Protein AF-A0A952TE47-F1 (afdb_monomer_lite)

Radius of gyration: 36.45 Å; chains: 1; bounding box: 86×45×67 Å

pLDDT: mean 71.49, std 19.17, range [41.81, 96.75]

Sequence (100 aa):
MGEFSLTHILLVAVIFLIFFGPSRLPQLGQSLGKAIRGFKDGLNEINIDSKDVTHQRLQNPPPPDVTQQAHMAPTQKPAATETAAPATASSAESDKKPQA

Secondary structure (DSSP, 8-state):
--TT-HHHHHHHHHHHHHHH-TTHHHHHHHHHHHHHHHHHHHHHHHHHHHHHHHHHHTT-PPP-------------------------------------

Structure (mmCIF, N/CA/C/O backbone):
data_AF-A0A952TE47-F1
#
_entry.id   AF-A0A952TE47-F1
#
loop_
_atom_site.group_PDB
_atom_site.id
_atom_site.type_symbol
_atom_site.label_atom_id
_atom_site.label_alt_id
_atom_site.label_comp_id
_atom_site.label_asym_id
_atom_site.label_entity_id
_atom_site.label_seq_id
_atom_site.pdbx_PDB_ins_code
_atom_site.Cartn_x
_atom_site.Cartn_y
_atom_site.Cartn_z
_atom_site.occupancy
_atom_site.B_iso_or_equiv
_atom_site.auth_seq_id
_atom_site.auth_comp_id
_atom_site.auth_asym_id
_atom_site.auth_atom_id
_atom_site.pdbx_PDB_model_num
ATOM 1 N N . MET A 1 1 ? 18.378 -20.534 -13.800 1.00 56.78 1 MET A N 1
ATOM 2 C CA . MET A 1 1 ? 17.821 -20.139 -12.483 1.00 56.78 1 MET A CA 1
ATOM 3 C C . MET A 1 1 ? 18.022 -18.631 -12.275 1.00 56.78 1 MET A C 1
ATOM 5 O O . MET A 1 1 ? 18.771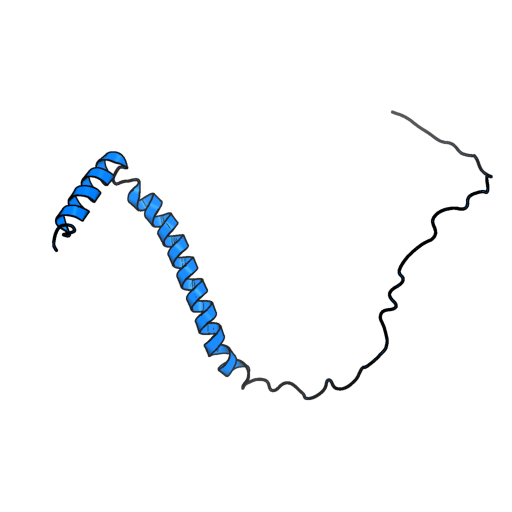 -18.238 -11.395 1.00 56.78 1 MET A O 1
ATOM 9 N N . GLY A 1 2 ? 17.427 -17.775 -13.116 1.00 69.25 2 GLY A N 1
ATOM 10 C CA . GLY A 1 2 ? 17.631 -16.313 -13.056 1.00 69.25 2 GLY A CA 1
ATOM 11 C C . GLY A 1 2 ? 16.499 -15.483 -13.674 1.00 69.25 2 GLY A C 1
ATOM 12 O O . GLY A 1 2 ? 16.650 -14.281 -13.860 1.00 69.25 2 GLY A O 1
ATOM 13 N N . GLU A 1 3 ? 15.363 -16.116 -13.976 1.00 69.38 3 GLU A N 1
ATOM 14 C CA . GLU A 1 3 ? 14.244 -15.508 -14.711 1.00 69.38 3 GLU A CA 1
ATOM 15 C C . GLU A 1 3 ? 13.465 -14.479 -13.869 1.00 69.38 3 GLU A C 1
ATOM 17 O O . GLU A 1 3 ? 12.877 -13.551 -14.404 1.00 69.38 3 GLU A O 1
ATOM 22 N N . PHE A 1 4 ? 13.505 -14.577 -12.535 1.00 79.88 4 PHE A N 1
ATOM 23 C CA . PHE A 1 4 ? 12.882 -13.609 -11.618 1.00 79.88 4 PHE A CA 1
ATOM 24 C C . PHE A 1 4 ? 13.922 -12.684 -10.984 1.00 79.88 4 PHE A C 1
ATOM 26 O O . PHE A 1 4 ? 14.047 -12.582 -9.765 1.00 79.88 4 PHE A O 1
ATOM 33 N N . SE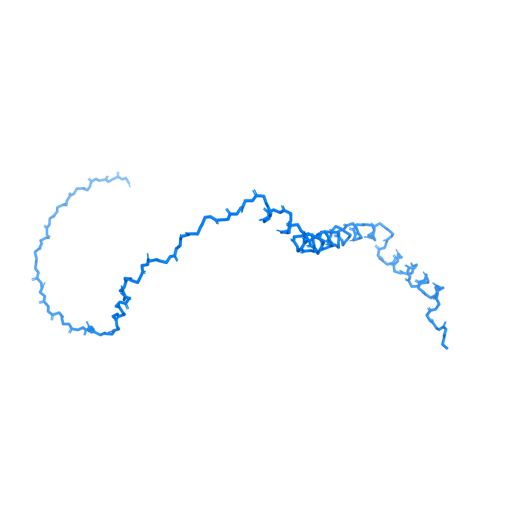R A 1 5 ? 14.712 -12.020 -11.825 1.00 89.38 5 SER A N 1
ATOM 34 C CA . SER A 1 5 ? 15.607 -10.957 -11.363 1.00 89.38 5 SER A CA 1
ATOM 35 C C . SER A 1 5 ? 14.815 -9.701 -10.968 1.00 89.38 5 SER A C 1
ATOM 37 O O . SER A 1 5 ? 13.705 -9.477 -11.459 1.00 89.38 5 SER A O 1
ATOM 39 N N . LEU A 1 6 ? 15.402 -8.842 -10.127 1.00 89.88 6 LEU A N 1
ATOM 40 C CA . LEU A 1 6 ? 14.832 -7.546 -9.722 1.00 89.88 6 LEU A CA 1
ATOM 41 C C . LEU A 1 6 ? 14.331 -6.725 -10.917 1.00 89.88 6 LEU A C 1
ATOM 43 O O . LEU A 1 6 ? 13.310 -6.054 -10.815 1.00 89.88 6 LEU A O 1
ATOM 47 N N . THR A 1 7 ? 15.000 -6.828 -12.065 1.00 90.62 7 THR A N 1
ATOM 48 C CA . THR A 1 7 ? 14.612 -6.162 -13.312 1.00 90.62 7 THR A CA 1
ATOM 49 C C . THR A 1 7 ? 13.234 -6.594 -13.816 1.00 90.62 7 THR A C 1
ATOM 51 O O . THR A 1 7 ? 12.476 -5.753 -14.288 1.00 90.62 7 THR A O 1
ATOM 54 N N . HIS A 1 8 ? 12.876 -7.876 -13.682 1.00 90.81 8 HIS A N 1
ATOM 55 C CA . HIS A 1 8 ? 11.558 -8.386 -14.074 1.00 90.81 8 HIS A CA 1
ATOM 56 C C . HIS A 1 8 ? 10.472 -7.873 -13.130 1.00 90.81 8 HIS A C 1
ATOM 58 O O . HIS A 1 8 ? 9.436 -7.396 -13.587 1.00 90.81 8 HIS A O 1
ATOM 64 N N . ILE A 1 9 ? 10.732 -7.900 -11.817 1.00 92.75 9 ILE A N 1
ATOM 65 C CA . ILE A 1 9 ? 9.808 -7.344 -10.817 1.00 92.75 9 ILE A CA 1
ATOM 66 C C . ILE A 1 9 ? 9.607 -5.843 -11.059 1.00 92.75 9 ILE A C 1
ATOM 68 O O . ILE A 1 9 ? 8.473 -5.370 -11.029 1.00 92.75 9 ILE A O 1
ATOM 72 N N . LEU A 1 10 ? 10.677 -5.101 -11.361 1.00 93.00 10 LEU A N 1
ATOM 73 C CA . LEU A 1 10 ? 10.607 -3.675 -11.677 1.00 93.00 10 LEU A CA 1
ATOM 74 C C . LEU A 1 10 ? 9.791 -3.418 -12.952 1.00 93.00 10 LEU A C 1
ATOM 76 O O . LEU A 1 10 ? 8.946 -2.529 -12.962 1.00 93.00 10 LEU A O 1
ATOM 80 N N . LEU A 1 11 ? 9.998 -4.213 -14.007 1.00 93.81 11 LEU A N 1
ATOM 81 C CA . LEU A 1 11 ? 9.266 -4.085 -15.269 1.00 93.81 11 LEU A CA 1
ATOM 82 C C . LEU A 1 11 ? 7.763 -4.332 -15.074 1.00 93.81 11 LEU A C 1
ATOM 84 O O . LEU A 1 11 ? 6.942 -3.539 -15.533 1.00 93.81 11 LEU A O 1
ATOM 88 N N . VAL A 1 12 ? 7.399 -5.385 -14.336 1.00 93.56 12 VAL A N 1
ATOM 89 C CA . VAL A 1 12 ? 5.999 -5.676 -13.993 1.00 93.56 12 VAL A CA 1
ATOM 90 C C . VAL A 1 12 ? 5.418 -4.574 -13.113 1.00 93.56 12 VAL A C 1
ATOM 92 O O . VAL A 1 12 ? 4.300 -4.137 -13.368 1.00 93.56 12 VAL A O 1
ATOM 95 N N . ALA A 1 13 ? 6.167 -4.076 -12.125 1.00 93.19 13 ALA A N 1
ATOM 96 C CA . ALA A 1 13 ? 5.729 -2.963 -11.290 1.00 93.19 13 ALA A CA 1
ATOM 97 C C . ALA A 1 13 ? 5.447 -1.717 -12.136 1.00 93.19 13 ALA A C 1
ATOM 99 O O . ALA A 1 13 ? 4.384 -1.133 -11.986 1.00 93.19 13 ALA A O 1
ATOM 100 N N . VAL A 1 14 ? 6.323 -1.341 -13.072 1.00 94.69 14 VAL A N 1
ATOM 101 C CA . VAL A 1 14 ? 6.100 -0.187 -13.962 1.00 94.69 14 VAL A CA 1
ATOM 102 C C . VAL A 1 14 ? 4.808 -0.344 -14.761 1.00 94.69 14 VAL A C 1
ATOM 104 O O . VAL A 1 14 ? 3.994 0.577 -14.782 1.00 94.69 14 VAL A O 1
ATOM 107 N N . ILE A 1 15 ? 4.572 -1.513 -15.361 1.00 95.12 15 ILE A N 1
ATOM 108 C CA . ILE A 1 15 ? 3.328 -1.778 -16.098 1.00 95.12 15 ILE A CA 1
ATOM 109 C C . ILE A 1 15 ? 2.131 -1.698 -15.142 1.00 95.12 15 ILE A C 1
ATOM 111 O O . ILE A 1 15 ? 1.152 -1.013 -15.424 1.00 95.12 15 ILE A O 1
ATOM 115 N N . PHE A 1 16 ? 2.226 -2.316 -13.967 1.00 94.81 16 PHE A N 1
ATOM 116 C CA . PHE A 1 16 ? 1.180 -2.273 -12.951 1.00 94.81 16 PHE A CA 1
ATOM 117 C C . PHE A 1 16 ? 0.879 -0.839 -12.495 1.00 94.81 16 PHE A C 1
ATOM 119 O O . PHE A 1 16 ? -0.284 -0.480 -12.363 1.00 94.81 16 PHE A O 1
ATOM 126 N N . LEU A 1 17 ? 1.898 0.009 -12.323 1.00 93.69 17 LEU A N 1
ATOM 127 C CA . LEU A 1 17 ? 1.760 1.430 -11.999 1.00 93.69 17 LEU A CA 1
ATOM 128 C C . LEU A 1 17 ? 1.117 2.228 -13.134 1.00 93.69 17 LEU A C 1
ATOM 130 O O . LEU A 1 17 ? 0.447 3.211 -12.846 1.00 93.69 17 LEU A O 1
ATOM 134 N N . ILE A 1 18 ? 1.300 1.847 -14.397 1.00 94.69 18 ILE A N 1
ATOM 135 C CA . ILE A 1 18 ? 0.613 2.503 -15.518 1.00 94.69 18 ILE A CA 1
ATOM 136 C C . ILE A 1 18 ? -0.879 2.147 -15.505 1.00 94.69 18 ILE A C 1
ATOM 138 O O . ILE A 1 18 ? -1.715 3.031 -15.665 1.00 94.69 18 ILE A O 1
ATOM 142 N N . PHE A 1 19 ? -1.224 0.881 -15.256 1.00 94.31 19 PHE A N 1
ATOM 143 C CA . PHE A 1 19 ? -2.621 0.431 -15.204 1.00 94.31 19 PHE A CA 1
ATOM 144 C C . PHE A 1 19 ? -3.359 0.895 -13.941 1.00 94.31 19 PHE A C 1
ATOM 146 O O . PHE A 1 19 ? -4.488 1.371 -14.017 1.00 94.31 19 PHE A O 1
ATOM 153 N N . PHE A 1 20 ? -2.738 0.753 -12.771 1.00 91.56 20 PHE A N 1
ATOM 154 C CA . PHE A 1 20 ? -3.331 1.133 -11.486 1.00 91.56 20 PHE A CA 1
ATOM 155 C C . PHE A 1 20 ? -3.109 2.612 -11.157 1.00 91.56 20 PHE A C 1
ATOM 157 O O . PHE A 1 20 ? -3.878 3.191 -10.396 1.00 91.56 20 PHE A O 1
ATOM 164 N N . GLY A 1 21 ? -2.082 3.247 -11.713 1.00 89.75 21 GLY A N 1
ATOM 165 C CA . GLY A 1 21 ? -1.649 4.591 -11.344 1.00 89.75 21 GLY A CA 1
ATOM 166 C C . GLY A 1 21 ? -0.774 4.596 -10.078 1.00 89.75 21 GLY A C 1
ATOM 167 O O . GLY A 1 21 ? -1.093 3.921 -9.091 1.00 89.75 21 GLY A O 1
ATOM 168 N N . PRO A 1 22 ? 0.291 5.421 -10.021 1.00 89.12 22 PRO A N 1
ATOM 169 C CA . PRO A 1 22 ? 1.159 5.519 -8.844 1.00 89.12 22 PRO A CA 1
ATOM 170 C C . PRO A 1 22 ? 0.419 6.019 -7.595 1.00 89.12 22 PRO A C 1
ATOM 172 O O . PRO A 1 22 ? 0.847 5.747 -6.479 1.00 89.12 22 PRO A O 1
ATOM 175 N N . SER A 1 23 ? -0.714 6.710 -7.754 1.00 91.00 23 SER A N 1
ATOM 176 C CA . SER A 1 23 ? -1.524 7.219 -6.641 1.00 91.00 23 SER A CA 1
ATOM 177 C C . SER A 1 23 ? -2.352 6.144 -5.928 1.00 91.00 23 SER A C 1
ATOM 179 O O . SER A 1 23 ? -2.754 6.355 -4.784 1.00 91.00 23 SER A O 1
ATOM 181 N N . ARG A 1 24 ? -2.613 4.988 -6.559 1.00 90.69 24 ARG A N 1
ATOM 182 C CA . ARG A 1 24 ? -3.424 3.915 -5.952 1.00 90.69 24 ARG A CA 1
ATOM 183 C C . ARG A 1 24 ? -2.616 3.014 -5.023 1.00 90.69 24 ARG A C 1
ATOM 185 O O . ARG A 1 24 ? -3.141 2.583 -3.999 1.00 90.69 24 ARG A O 1
ATOM 192 N N . LEU A 1 25 ? -1.337 2.783 -5.321 1.00 92.31 25 LEU A N 1
ATOM 193 C CA . LEU A 1 25 ? -0.441 1.992 -4.471 1.00 92.31 25 LEU A CA 1
ATOM 194 C C . LEU A 1 25 ? -0.288 2.516 -3.034 1.00 92.31 25 LEU A C 1
ATOM 196 O O . LEU A 1 25 ? -0.414 1.703 -2.122 1.00 92.31 25 LEU A O 1
ATOM 200 N N . PRO A 1 26 ? -0.067 3.820 -2.769 1.00 90.19 26 PRO A N 1
ATOM 201 C CA . PRO A 1 26 ? 0.025 4.315 -1.399 1.00 90.19 26 PRO A CA 1
ATOM 202 C C . PRO A 1 26 ? -1.315 4.234 -0.660 1.00 90.19 26 PRO A C 1
ATOM 204 O O . PRO A 1 26 ? -1.317 3.929 0.527 1.00 90.19 26 PRO A O 1
ATOM 207 N N . GLN A 1 27 ? -2.455 4.428 -1.336 1.00 92.38 27 GLN A N 1
ATOM 208 C CA . GLN A 1 27 ? -3.779 4.269 -0.713 1.00 92.38 27 GLN A CA 1
ATOM 209 C C . GLN A 1 27 ? -4.031 2.813 -0.288 1.00 92.38 27 GLN A C 1
ATOM 211 O O . GLN A 1 27 ? -4.404 2.549 0.857 1.00 92.38 27 GLN A O 1
ATOM 216 N N . LEU A 1 28 ? -3.759 1.857 -1.184 1.00 93.19 28 LEU A N 1
ATOM 217 C CA . LEU A 1 28 ? -3.861 0.422 -0.900 1.00 93.19 28 LEU A CA 1
ATOM 218 C C . LEU A 1 28 ? -2.854 0.002 0.183 1.00 93.19 28 LEU A C 1
ATOM 220 O O . LEU A 1 28 ? -3.226 -0.644 1.162 1.00 93.19 28 LEU A O 1
ATOM 224 N N . GLY A 1 29 ? -1.603 0.447 0.063 1.00 93.31 29 GLY A N 1
ATOM 225 C CA . GLY A 1 29 ? -0.521 0.164 1.002 1.00 93.31 29 GLY A CA 1
ATOM 226 C C . GLY A 1 29 ? -0.751 0.741 2.398 1.00 93.31 29 GLY A C 1
ATOM 227 O O . GLY A 1 29 ? -0.402 0.093 3.377 1.00 93.31 29 GLY A O 1
ATOM 228 N N . GLN A 1 30 ? -1.391 1.906 2.531 1.00 95.19 30 GLN A N 1
ATOM 229 C CA . GLN A 1 30 ? -1.764 2.456 3.838 1.00 95.19 30 GLN A CA 1
ATOM 230 C C . GLN A 1 30 ? -2.825 1.599 4.540 1.00 95.19 30 GLN A C 1
ATOM 232 O O . GLN A 1 30 ? -2.714 1.365 5.742 1.00 95.19 30 GLN A O 1
ATOM 237 N N . SER A 1 31 ? -3.836 1.112 3.812 1.00 94.56 31 SER A N 1
ATOM 238 C CA . SER A 1 31 ? -4.877 0.244 4.385 1.00 94.56 31 SER A CA 1
ATOM 239 C C . SER A 1 31 ? -4.327 -1.128 4.798 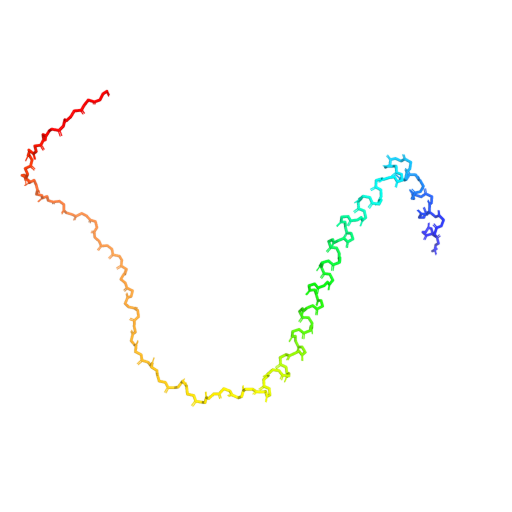1.00 94.56 31 SER A C 1
ATOM 241 O O . SER A 1 31 ? -4.505 -1.549 5.941 1.00 94.56 31 SER A O 1
ATOM 243 N N . LEU A 1 32 ? -3.558 -1.770 3.912 1.00 96.38 32 LEU A N 1
ATOM 244 C CA . LEU A 1 32 ? -2.884 -3.042 4.174 1.00 96.38 32 LEU A CA 1
ATOM 245 C C . LEU A 1 32 ? -1.825 -2.898 5.267 1.00 96.38 32 LEU A C 1
ATOM 247 O O . LEU A 1 32 ? -1.724 -3.743 6.146 1.00 96.38 32 LEU A O 1
ATOM 251 N N . GLY A 1 33 ? -1.066 -1.804 5.256 1.00 94.75 33 GLY A N 1
ATOM 252 C CA . GLY A 1 33 ? -0.041 -1.516 6.251 1.00 94.75 33 GLY A CA 1
ATOM 253 C C . GLY A 1 33 ? -0.624 -1.373 7.652 1.00 94.75 33 GLY A C 1
ATOM 254 O O . GLY A 1 33 ? -0.079 -1.944 8.591 1.00 94.75 33 GLY A O 1
ATOM 255 N N . LYS A 1 34 ? -1.767 -0.689 7.796 1.00 95.88 34 LYS A N 1
ATOM 256 C CA . LYS A 1 34 ? -2.494 -0.609 9.073 1.00 95.88 34 LYS A CA 1
ATOM 257 C C . LYS A 1 34 ? -2.996 -1.980 9.531 1.00 95.88 34 LYS A C 1
ATOM 259 O O . LYS A 1 34 ? -2.828 -2.310 10.700 1.00 95.88 34 LYS A O 1
ATOM 264 N N . ALA A 1 35 ? -3.542 -2.791 8.622 1.00 96.44 35 ALA A N 1
ATOM 265 C CA . ALA A 1 35 ? -3.994 -4.147 8.939 1.00 96.44 35 ALA A CA 1
ATOM 266 C C . ALA A 1 35 ? -2.834 -5.056 9.390 1.00 96.44 35 ALA A C 1
ATOM 268 O O . ALA A 1 35 ? -2.925 -5.715 10.422 1.00 96.44 35 ALA A O 1
ATOM 269 N N . ILE A 1 36 ? -1.711 -5.034 8.666 1.00 96.75 36 ILE A N 1
ATOM 270 C CA . ILE A 1 36 ? -0.501 -5.795 9.008 1.00 96.75 36 ILE A CA 1
ATOM 271 C C . ILE A 1 36 ? 0.097 -5.298 10.329 1.00 96.75 36 ILE A C 1
ATOM 273 O O . ILE A 1 36 ? 0.584 -6.106 11.119 1.00 96.75 36 ILE A O 1
ATOM 277 N N . ARG A 1 37 ? 0.065 -3.983 10.587 1.00 95.69 37 ARG A N 1
ATOM 278 C CA . ARG A 1 37 ? 0.557 -3.399 11.839 1.00 95.69 37 ARG A CA 1
ATO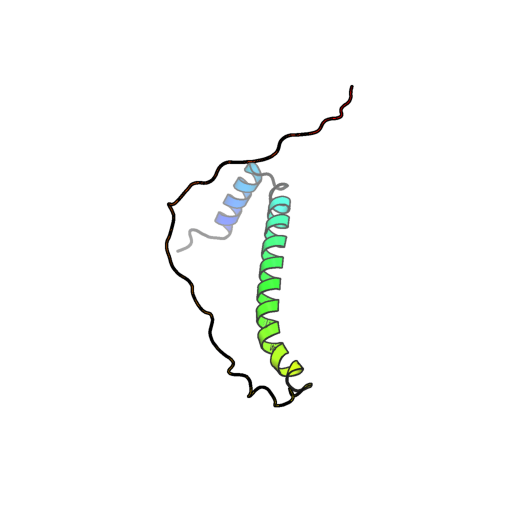M 279 C C . ARG A 1 37 ? -0.277 -3.861 13.030 1.00 95.69 37 ARG A C 1
ATOM 281 O O . ARG A 1 37 ? 0.296 -4.424 13.950 1.00 95.6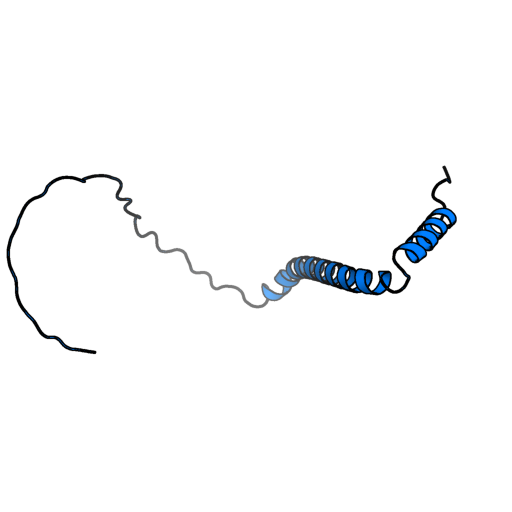9 37 ARG A O 1
ATOM 288 N N . GLY A 1 38 ? -1.603 -3.743 12.958 1.00 94.94 38 GLY A N 1
ATOM 289 C CA . GLY A 1 38 ? -2.499 -4.238 14.008 1.00 94.94 38 GLY A CA 1
ATOM 290 C C . GLY A 1 38 ? -2.385 -5.750 14.227 1.00 94.94 38 GLY A C 1
ATOM 291 O O . GLY A 1 38 ? -2.388 -6.210 15.364 1.00 94.94 38 GLY A O 1
ATOM 292 N N . PHE A 1 39 ? -2.192 -6.527 13.156 1.00 95.56 39 PHE A N 1
ATOM 293 C CA . PHE A 1 39 ? -1.926 -7.963 13.265 1.00 95.56 39 PHE A CA 1
ATOM 294 C C . PHE A 1 39 ? -0.600 -8.255 13.986 1.00 95.56 39 PHE A C 1
ATOM 296 O O . PHE A 1 39 ? -0.554 -9.101 14.874 1.00 95.56 39 PHE A O 1
ATOM 303 N N . LYS A 1 40 ? 0.480 -7.538 13.644 1.00 93.75 40 LYS A N 1
ATOM 304 C CA . LYS A 1 40 ? 1.783 -7.657 14.320 1.00 93.75 40 LYS A CA 1
ATOM 305 C C . LYS A 1 40 ? 1.673 -7.287 15.801 1.00 93.75 40 LYS A C 1
ATOM 307 O O . LYS A 1 40 ? 2.224 -7.998 16.635 1.00 93.75 40 LYS A O 1
ATOM 312 N N . ASP A 1 41 ? 0.982 -6.197 16.108 1.00 93.75 41 ASP A N 1
ATOM 313 C CA . ASP A 1 41 ? 0.823 -5.698 17.472 1.00 93.75 41 ASP A CA 1
ATOM 314 C C . ASP A 1 41 ? 0.024 -6.699 18.325 1.00 93.75 41 ASP A C 1
ATOM 316 O O . ASP A 1 41 ? 0.495 -7.080 19.392 1.00 93.75 41 ASP A O 1
ATOM 320 N N . GLY A 1 42 ? -1.073 -7.259 17.801 1.00 91.81 42 GLY A N 1
ATOM 321 C CA . GLY A 1 42 ? -1.825 -8.320 18.482 1.00 91.81 42 GLY A CA 1
ATOM 322 C C . GLY A 1 42 ? -1.016 -9.607 18.697 1.00 91.81 42 GLY A C 1
ATOM 323 O O . GLY A 1 42 ? -1.089 -10.217 19.760 1.00 91.81 42 GLY A O 1
ATOM 324 N N . LEU A 1 43 ? -0.179 -10.007 17.731 1.00 91.62 43 LEU A N 1
ATOM 325 C CA . LEU A 1 43 ? 0.743 -11.135 17.921 1.00 91.62 43 LEU A CA 1
ATOM 326 C C . LEU A 1 43 ? 1.803 -10.856 18.998 1.00 91.62 43 LEU A C 1
ATOM 328 O O . LEU A 1 43 ? 2.190 -11.774 19.723 1.00 91.62 43 LEU A O 1
ATOM 332 N N . ASN A 1 44 ? 2.294 -9.619 19.099 1.00 89.50 44 ASN A N 1
ATOM 333 C CA . ASN A 1 44 ? 3.258 -9.226 20.126 1.00 89.50 44 ASN A CA 1
ATOM 334 C C . ASN A 1 44 ? 2.617 -9.188 21.516 1.00 89.50 44 ASN A C 1
ATOM 336 O O . ASN A 1 44 ? 3.241 -9.651 22.463 1.00 89.50 44 ASN A O 1
ATOM 340 N N . GLU A 1 45 ? 1.383 -8.702 21.638 1.00 83.44 45 GLU A N 1
ATOM 341 C CA . GLU A 1 45 ? 0.646 -8.644 22.905 1.00 83.44 45 GLU A CA 1
ATOM 342 C C . GLU A 1 45 ? 0.422 -10.048 23.486 1.00 83.44 45 GLU A C 1
ATOM 344 O O . GLU A 1 45 ? 0.790 -10.304 24.627 1.00 83.44 45 GLU A O 1
ATOM 349 N N . ILE A 1 46 ? 0.016 -11.016 22.654 1.00 79.06 46 ILE A N 1
ATOM 350 C CA . ILE A 1 46 ? -0.112 -12.435 23.048 1.00 79.06 46 ILE A CA 1
ATOM 351 C C . ILE A 1 46 ? 1.234 -13.027 23.526 1.00 79.06 46 ILE A C 1
ATOM 353 O O . ILE A 1 46 ? 1.285 -13.855 24.442 1.00 79.06 46 ILE A O 1
ATOM 357 N N . ASN A 1 47 ? 2.348 -12.607 22.916 1.00 75.12 47 ASN A N 1
ATOM 358 C CA . ASN A 1 47 ? 3.692 -13.044 23.312 1.00 75.12 47 ASN A CA 1
ATOM 359 C C . ASN A 1 47 ? 4.201 -12.361 24.594 1.00 75.12 47 ASN A C 1
ATOM 361 O O . ASN A 1 47 ? 5.022 -12.950 25.303 1.00 75.12 47 ASN A O 1
ATOM 365 N N . ILE A 1 48 ? 3.760 -11.133 24.880 1.00 65.81 48 ILE A N 1
ATOM 366 C CA . ILE A 1 48 ? 4.123 -10.380 26.088 1.00 65.81 48 ILE A CA 1
ATOM 367 C C . ILE A 1 48 ? 3.294 -10.855 27.282 1.00 65.81 48 ILE A C 1
ATOM 369 O O . ILE A 1 48 ? 3.880 -11.076 28.338 1.00 65.81 48 ILE A O 1
ATOM 373 N N . ASP A 1 49 ? 2.001 -11.141 27.109 1.00 61.34 49 ASP A N 1
ATOM 374 C CA . ASP A 1 49 ? 1.155 -11.720 28.161 1.00 61.34 49 ASP A CA 1
ATOM 375 C C . ASP A 1 49 ? 1.762 -13.016 28.708 1.00 61.34 49 ASP A C 1
ATOM 377 O O . ASP A 1 49 ? 1.858 -13.200 29.913 1.00 61.34 49 ASP A O 1
ATOM 381 N N . SER A 1 50 ? 2.332 -13.859 27.841 1.00 59.44 50 SER A N 1
ATOM 382 C CA . SER A 1 50 ? 3.035 -15.089 28.247 1.00 59.44 50 SER A CA 1
ATOM 383 C C . SER A 1 50 ? 4.311 -14.851 29.079 1.00 59.44 50 SER A C 1
ATOM 385 O O . SER A 1 50 ? 4.793 -15.770 29.741 1.00 59.44 50 SER A O 1
ATOM 387 N N . LYS A 1 51 ? 4.883 -13.642 29.051 1.00 59.00 51 LYS A N 1
ATOM 388 C CA . LYS A 1 51 ? 6.096 -13.264 29.799 1.00 59.00 51 LYS A CA 1
ATOM 389 C C . LYS A 1 51 ? 5.782 -12.431 31.047 1.00 59.00 51 LYS A C 1
ATOM 391 O O . LYS A 1 51 ? 6.528 -12.524 32.020 1.00 59.00 51 LYS A O 1
ATOM 396 N N . ASP A 1 52 ? 4.672 -11.695 31.062 1.00 58.78 52 ASP A N 1
ATOM 397 C CA . ASP A 1 52 ? 4.300 -10.793 32.161 1.00 58.78 52 ASP A CA 1
ATOM 398 C C . ASP A 1 52 ? 3.556 -11.495 33.319 1.00 58.78 52 ASP A C 1
ATOM 400 O O . ASP A 1 52 ? 3.686 -11.085 34.476 1.00 58.78 52 ASP A O 1
ATOM 404 N N . VAL A 1 53 ? 2.892 -12.646 33.085 1.00 57.72 53 VAL A N 1
ATOM 405 C CA . VAL A 1 53 ? 2.226 -13.416 34.172 1.00 57.72 53 VAL A CA 1
ATOM 406 C C . VAL A 1 53 ? 3.198 -13.817 35.295 1.00 57.72 53 VAL A C 1
ATOM 408 O O . VAL A 1 53 ? 2.800 -13.990 36.450 1.00 57.72 53 VAL A O 1
ATOM 411 N N . THR A 1 54 ? 4.492 -13.939 34.984 1.00 59.12 54 THR A N 1
ATOM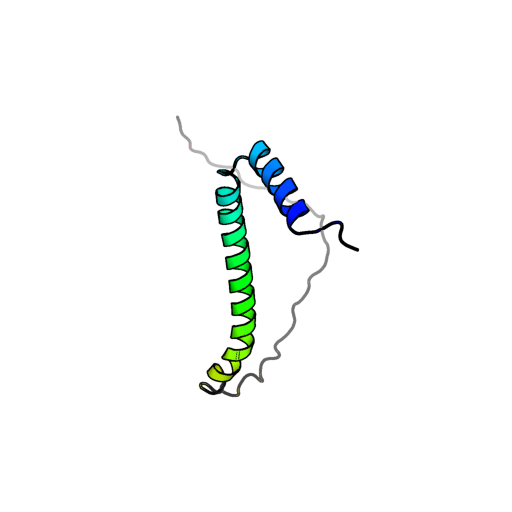 412 C CA . THR A 1 54 ? 5.521 -14.290 35.975 1.00 59.12 54 THR A CA 1
ATOM 413 C C . THR A 1 54 ? 5.779 -13.150 36.968 1.00 59.12 54 THR A C 1
ATOM 415 O O . THR A 1 54 ? 6.026 -13.421 38.142 1.00 59.12 54 THR A O 1
ATOM 418 N N . HIS A 1 55 ? 5.660 -11.884 36.553 1.00 56.06 55 HIS A N 1
ATOM 419 C CA . HIS A 1 55 ? 5.896 -10.740 37.438 1.00 56.06 55 HIS A CA 1
ATOM 420 C C . HIS A 1 55 ? 4.678 -10.380 38.299 1.00 56.06 55 HIS A C 1
ATOM 422 O O . HIS A 1 55 ? 4.850 -9.935 39.433 1.00 56.06 55 HIS A O 1
ATOM 428 N N . GLN A 1 56 ? 3.452 -10.642 37.835 1.00 56.88 56 GLN A N 1
ATOM 429 C CA . GLN A 1 56 ? 2.243 -10.353 38.617 1.00 56.88 56 GLN A CA 1
ATOM 430 C C . GLN A 1 56 ? 1.948 -11.422 39.694 1.00 56.88 56 GLN A C 1
ATOM 432 O O . GLN A 1 56 ? 1.471 -11.095 40.783 1.00 56.88 56 GLN A O 1
ATOM 437 N N . ARG A 1 57 ? 2.284 -12.700 39.447 1.00 56.88 57 ARG A N 1
ATOM 438 C CA . ARG A 1 57 ? 2.011 -13.818 40.379 1.00 56.88 57 ARG A CA 1
ATOM 439 C C . ARG A 1 57 ? 2.923 -13.848 41.613 1.00 56.88 57 ARG A C 1
ATOM 441 O O . ARG A 1 57 ? 2.574 -14.473 42.610 1.00 56.88 57 ARG A O 1
ATOM 448 N N . LEU A 1 58 ? 4.077 -13.180 41.568 1.00 59.69 58 LEU A N 1
ATOM 449 C CA . LEU A 1 58 ? 4.983 -13.064 42.719 1.00 59.69 58 LEU A CA 1
ATOM 450 C C . LEU A 1 58 ? 4.548 -11.974 43.713 1.00 59.69 58 LEU A C 1
ATOM 452 O O . LEU A 1 58 ? 5.020 -11.976 44.846 1.00 59.69 58 LEU A O 1
ATOM 456 N N . GLN A 1 59 ? 3.645 -11.066 43.316 1.00 61.47 59 GLN A N 1
ATOM 457 C CA . GLN A 1 59 ? 3.278 -9.900 44.124 1.00 61.47 59 GLN A CA 1
ATOM 458 C C . GLN A 1 59 ? 2.001 -10.096 44.961 1.00 61.47 59 GLN A C 1
ATOM 460 O O . GLN A 1 59 ? 1.830 -9.390 45.950 1.00 61.47 59 GLN A O 1
ATOM 465 N N . ASN A 1 60 ? 1.138 -11.063 44.623 1.00 62.75 60 ASN A N 1
ATOM 466 C CA . ASN A 1 60 ? -0.065 -11.392 45.400 1.00 62.75 60 ASN A CA 1
ATOM 467 C C . ASN A 1 60 ? -0.270 -12.917 45.481 1.00 62.75 60 ASN A C 1
ATOM 469 O O . ASN A 1 60 ? -0.849 -13.500 44.559 1.00 62.75 60 ASN A O 1
ATOM 473 N N . PRO A 1 61 ? 0.185 -13.593 46.555 1.00 67.44 61 PRO A N 1
ATOM 474 C CA . PRO A 1 61 ? -0.181 -14.986 46.776 1.00 67.44 61 PRO A CA 1
ATOM 475 C C . PRO A 1 61 ? -1.695 -15.079 47.061 1.00 67.44 61 PRO A C 1
ATOM 477 O O . PRO A 1 61 ? -2.187 -14.372 47.944 1.00 67.44 61 PRO A O 1
ATOM 480 N N . PRO A 1 62 ? -2.457 -15.921 46.337 1.00 74.44 62 PRO A N 1
ATOM 481 C CA . PRO A 1 62 ? -3.864 -16.143 46.649 1.00 74.44 62 PRO A CA 1
ATOM 482 C C . PRO A 1 62 ? -4.006 -16.840 48.016 1.00 74.44 62 PRO A C 1
ATOM 484 O O . PRO A 1 62 ? -3.230 -17.758 48.308 1.00 74.44 62 PRO A O 1
ATOM 487 N N . PRO A 1 63 ? -4.977 -16.437 48.858 1.00 71.88 63 PRO A N 1
ATOM 488 C CA . PRO A 1 63 ? -5.262 -17.128 50.110 1.00 71.88 63 PRO A CA 1
ATOM 489 C C . PRO A 1 63 ? -5.769 -18.558 49.834 1.00 71.88 63 PRO A C 1
ATOM 491 O O . PRO A 1 63 ? -6.534 -18.767 48.887 1.00 71.88 63 PRO A O 1
ATOM 494 N N . PRO A 1 64 ? -5.350 -19.558 50.628 1.00 68.44 64 PRO A N 1
ATOM 495 C CA . PRO A 1 64 ? -5.767 -20.937 50.439 1.00 68.44 64 PRO A CA 1
ATOM 496 C C . PRO A 1 64 ? -7.132 -21.161 51.089 1.00 68.44 64 PRO A C 1
ATOM 498 O O . PRO A 1 64 ? -7.181 -21.487 52.262 1.00 68.44 64 PRO A O 1
ATOM 501 N N . ASP A 1 65 ? -8.230 -21.015 50.347 1.00 61.56 65 ASP A N 1
ATOM 502 C CA . ASP A 1 65 ? -9.521 -21.585 50.758 1.00 61.56 65 ASP A CA 1
ATOM 503 C C . ASP A 1 65 ? -10.531 -21.604 49.603 1.00 61.56 65 ASP A C 1
ATOM 505 O O . ASP A 1 65 ? -11.133 -20.590 49.278 1.00 61.56 65 ASP A O 1
ATOM 509 N N . VAL A 1 66 ? -10.729 -22.776 48.991 1.00 61.09 66 VAL A N 1
ATOM 510 C CA . VAL A 1 66 ? -12.026 -23.218 48.436 1.00 61.09 66 VAL A CA 1
ATOM 511 C C . VAL A 1 66 ? -12.026 -24.747 48.342 1.00 61.09 66 VAL A C 1
ATOM 513 O O . VAL A 1 66 ? -11.986 -25.346 47.272 1.00 61.09 66 VAL A O 1
ATOM 516 N N . THR A 1 67 ? -12.067 -25.404 49.500 1.00 56.94 67 THR A N 1
ATOM 517 C CA . THR A 1 67 ? -12.578 -26.778 49.615 1.00 56.94 67 THR A CA 1
ATOM 518 C C . THR A 1 67 ? -13.795 -26.764 50.532 1.00 56.94 67 THR A C 1
ATOM 520 O O . THR A 1 67 ? -13.680 -27.161 51.678 1.00 56.94 67 THR A O 1
ATOM 523 N N . GLN A 1 68 ? -14.964 -26.313 50.059 1.00 57.44 68 GLN A N 1
ATOM 524 C CA . GLN A 1 68 ? -16.271 -26.824 50.512 1.00 57.44 68 GLN A CA 1
ATOM 525 C C . GLN A 1 68 ? -17.430 -26.145 49.757 1.00 57.44 68 GLN A C 1
ATOM 527 O O . GLN A 1 68 ? -17.777 -25.010 50.047 1.00 57.44 68 GLN A O 1
ATOM 532 N N . GLN A 1 69 ? -18.068 -26.864 48.829 1.00 46.97 69 GLN A N 1
ATOM 533 C CA . GLN A 1 69 ? -19.522 -27.088 48.844 1.00 46.97 69 GLN A CA 1
ATOM 534 C C . GLN A 1 69 ? -19.909 -28.025 47.695 1.00 46.97 69 GLN A C 1
ATOM 536 O O . GLN A 1 69 ? -20.262 -27.623 46.591 1.00 46.97 69 GLN A O 1
ATOM 541 N N . ALA A 1 70 ? -19.875 -29.321 47.995 1.00 53.88 70 ALA A N 1
ATOM 542 C CA . ALA A 1 70 ? -20.778 -30.265 47.367 1.00 53.88 70 ALA A CA 1
ATOM 543 C C . ALA A 1 70 ? -22.180 -30.005 47.948 1.00 53.88 70 ALA A C 1
ATOM 545 O O . ALA A 1 70 ? -22.435 -30.349 49.099 1.00 53.88 70 ALA A O 1
ATOM 546 N N . HIS A 1 71 ? -23.063 -29.362 47.182 1.00 51.22 71 HIS A N 1
ATOM 547 C CA . HIS A 1 71 ? -24.512 -29.357 47.411 1.00 51.22 71 HIS A CA 1
ATOM 548 C C . HIS A 1 71 ? -25.238 -29.525 46.063 1.00 51.22 71 HIS A C 1
ATOM 550 O O . HIS A 1 71 ? -25.451 -28.579 45.319 1.00 51.22 71 HIS A O 1
ATOM 556 N N . MET A 1 72 ? -25.557 -30.790 45.776 1.00 44.00 72 MET A N 1
ATOM 557 C CA . MET A 1 72 ? -26.851 -31.287 45.285 1.00 44.00 72 MET A CA 1
ATOM 558 C C . MET A 1 72 ? -27.426 -30.744 43.951 1.00 44.00 72 MET A C 1
ATOM 560 O O . MET A 1 72 ? -28.078 -29.712 43.900 1.00 44.00 72 MET A O 1
ATOM 564 N N . ALA A 1 73 ? -27.274 -31.585 42.916 1.00 47.16 73 ALA A N 1
ATOM 565 C CA . ALA A 1 73 ? -28.258 -31.985 41.892 1.00 47.16 73 ALA A CA 1
ATOM 566 C C . ALA A 1 73 ? -29.014 -30.916 41.057 1.00 47.16 73 ALA A C 1
ATOM 568 O O . ALA A 1 73 ? -29.965 -30.307 41.545 1.00 47.16 73 ALA A O 1
ATOM 569 N N . PRO A 1 74 ? -28.769 -30.825 39.730 1.00 52.06 74 PRO A N 1
ATOM 570 C CA . PRO A 1 74 ? -29.771 -30.326 38.799 1.00 52.06 74 PRO A CA 1
ATOM 571 C C . PRO A 1 74 ? -30.759 -31.454 38.467 1.00 52.06 74 PRO A C 1
ATOM 573 O O . PRO A 1 74 ? -30.456 -32.369 37.698 1.00 52.06 74 PRO A O 1
ATOM 576 N N . THR A 1 75 ? -31.959 -31.392 39.044 1.00 45.78 75 THR A N 1
ATOM 577 C CA . THR A 1 75 ? -33.107 -32.196 38.610 1.00 45.78 75 THR A CA 1
ATOM 578 C C . THR A 1 75 ? -33.470 -31.806 37.179 1.00 45.78 75 THR A C 1
ATOM 580 O O . THR A 1 75 ? -34.142 -30.806 36.932 1.00 45.78 75 THR A O 1
ATOM 583 N N . GLN A 1 76 ? -33.015 -32.609 36.222 1.00 52.69 76 GLN A N 1
ATOM 584 C CA . GLN A 1 76 ? -33.554 -32.631 34.869 1.00 52.69 76 GLN A CA 1
ATOM 585 C C . GLN A 1 76 ? -34.993 -33.159 34.950 1.00 52.69 76 GLN A C 1
ATOM 587 O O . GLN A 1 76 ? -35.214 -34.254 35.462 1.00 52.69 76 GLN A O 1
ATOM 592 N N . LYS A 1 77 ? -35.972 -32.396 34.451 1.00 50.03 77 LYS A N 1
ATOM 593 C CA . LYS A 1 77 ? -37.340 -32.872 34.201 1.00 50.03 77 LYS A CA 1
ATOM 594 C C . LYS A 1 77 ? -37.529 -33.031 32.687 1.00 50.03 77 LYS A C 1
ATOM 596 O O . LYS A 1 77 ? -37.770 -32.027 32.017 1.00 50.03 77 LYS A O 1
ATOM 601 N N . PRO A 1 78 ? -37.421 -34.252 32.132 1.00 47.16 78 PRO A N 1
ATOM 602 C CA . PRO A 1 78 ? -37.842 -34.552 30.774 1.00 47.16 78 PRO A CA 1
ATOM 603 C C . PRO A 1 78 ? -39.330 -34.938 30.735 1.00 47.16 78 PRO A C 1
ATOM 605 O O . PRO A 1 78 ? -39.808 -35.680 31.585 1.00 47.16 78 PRO A O 1
ATOM 608 N N . ALA A 1 79 ? -39.989 -34.485 29.669 1.00 41.81 79 ALA A N 1
ATOM 609 C CA . ALA A 1 79 ? -41.077 -35.146 28.945 1.00 41.81 79 ALA A CA 1
ATOM 610 C C . ALA A 1 79 ? -42.495 -35.294 29.562 1.00 41.81 79 ALA A C 1
ATOM 612 O O . ALA A 1 79 ? -42.711 -35.899 30.604 1.00 41.81 79 ALA A O 1
ATOM 613 N N . ALA A 1 80 ? -43.450 -34.838 28.734 1.00 46.78 80 ALA A N 1
ATOM 614 C CA . ALA A 1 80 ? -44.838 -35.276 28.543 1.00 46.78 80 ALA A CA 1
ATOM 615 C C . ALA A 1 80 ? -45.896 -34.967 29.623 1.00 46.78 80 ALA A C 1
ATOM 617 O O . ALA A 1 80 ? -45.922 -35.561 30.695 1.00 46.78 80 ALA A O 1
ATOM 618 N N . THR A 1 81 ? -46.867 -34.113 29.273 1.00 44.84 81 THR A N 1
ATOM 619 C CA . THR A 1 81 ? -48.259 -34.532 28.983 1.00 44.84 81 THR A CA 1
ATOM 620 C C . THR A 1 81 ? -49.031 -33.326 28.442 1.00 44.84 81 THR A C 1
ATOM 622 O O . THR A 1 81 ? -49.439 -32.427 29.171 1.00 44.84 81 THR A O 1
ATOM 625 N N . GLU A 1 82 ? -49.172 -33.321 27.123 1.00 52.47 82 GLU A N 1
ATOM 626 C CA . GLU A 1 82 ? -50.238 -32.654 26.384 1.00 52.47 82 GLU A CA 1
ATOM 627 C C . GLU A 1 82 ? -51.518 -33.507 26.521 1.00 52.47 82 GLU A C 1
ATOM 629 O O . GLU A 1 82 ? -51.420 -34.727 26.628 1.00 52.47 82 GLU A O 1
ATOM 634 N N . THR A 1 83 ? -52.698 -32.877 26.457 1.00 48.53 83 THR A N 1
ATOM 635 C CA . THR A 1 83 ? -54.053 -33.484 26.440 1.00 48.53 83 THR A CA 1
ATOM 636 C C . THR A 1 83 ? -54.709 -33.785 27.796 1.00 48.53 83 THR A C 1
ATOM 638 O O . THR A 1 83 ? -54.609 -34.885 28.325 1.00 48.53 83 THR A O 1
ATOM 641 N N . ALA A 1 84 ? -55.488 -32.811 28.289 1.00 49.47 84 ALA A N 1
ATOM 642 C CA . ALA A 1 84 ? -56.877 -32.993 28.744 1.00 49.47 84 ALA A CA 1
ATOM 643 C C . ALA A 1 84 ? -57.510 -31.625 29.099 1.00 49.47 84 ALA A C 1
ATOM 645 O O . ALA A 1 84 ? -57.325 -31.097 30.192 1.00 49.47 84 ALA A O 1
ATOM 646 N N . ALA A 1 85 ? -58.272 -31.047 28.165 1.00 55.09 85 ALA A N 1
ATOM 647 C CA . ALA A 1 85 ? -59.406 -30.161 28.484 1.00 55.09 85 ALA A CA 1
ATOM 648 C C . ALA A 1 85 ? -60.504 -30.995 29.205 1.00 55.09 85 ALA A C 1
ATOM 650 O O . ALA A 1 85 ? -60.414 -32.221 29.099 1.00 55.09 85 ALA A O 1
ATOM 651 N N . PRO A 1 86 ? -61.562 -30.449 29.860 1.00 57.16 86 PRO A N 1
ATOM 652 C CA . PRO A 1 86 ? -62.156 -29.111 29.692 1.00 57.16 86 PRO A CA 1
ATOM 653 C C . PRO A 1 86 ? -62.664 -28.433 30.995 1.00 57.16 86 PRO A C 1
ATOM 655 O O . PRO A 1 86 ? -62.950 -29.098 31.981 1.00 57.16 86 PRO A O 1
ATOM 658 N N . ALA A 1 87 ? -62.877 -27.113 30.985 1.00 53.44 87 ALA A N 1
ATOM 659 C CA . ALA A 1 87 ? -63.941 -26.467 31.773 1.00 53.44 87 ALA A CA 1
ATOM 660 C C . ALA A 1 87 ? -64.089 -24.993 31.370 1.00 53.44 87 ALA A C 1
ATOM 662 O O . ALA A 1 87 ? -63.330 -24.113 31.762 1.00 53.44 87 ALA A O 1
ATOM 663 N N . THR A 1 88 ? -65.109 -24.761 30.559 1.00 42.75 88 THR A N 1
ATOM 664 C CA . THR A 1 88 ? -65.897 -23.533 30.459 1.00 42.75 88 THR A CA 1
ATOM 665 C C . THR A 1 88 ? -66.253 -22.944 31.829 1.00 42.75 88 THR A C 1
ATOM 667 O O . THR A 1 88 ? -66.759 -23.686 32.668 1.00 42.75 88 THR A O 1
ATOM 670 N N . ALA A 1 89 ? -66.105 -21.625 32.005 1.00 45.91 89 ALA A N 1
ATOM 671 C CA . ALA A 1 89 ? -67.194 -20.682 32.325 1.00 45.91 89 ALA A CA 1
ATOM 672 C C . ALA A 1 89 ? -66.708 -19.434 33.091 1.00 45.91 89 ALA A C 1
ATOM 674 O O . ALA A 1 89 ? -65.921 -19.543 34.024 1.00 45.91 89 ALA A O 1
ATOM 675 N N . SER A 1 90 ? -67.348 -18.300 32.766 1.00 48.84 90 SER A N 1
ATOM 676 C CA . SER A 1 90 ? -67.544 -17.108 33.615 1.00 48.84 90 SER A CA 1
ATOM 677 C C . SER A 1 90 ? -66.337 -16.171 33.772 1.00 48.84 90 SER A C 1
ATOM 679 O O . SER A 1 90 ? -65.290 -16.590 34.237 1.00 48.84 90 SER A O 1
ATOM 681 N N . SER A 1 91 ? -66.356 -14.876 33.447 1.00 53.09 91 SER A N 1
ATOM 682 C CA . SER A 1 91 ? -67.384 -13.876 33.097 1.00 53.09 91 SER A CA 1
ATOM 683 C C . SER A 1 91 ? -66.650 -12.799 32.260 1.00 53.09 91 SER A C 1
ATOM 685 O O . SER A 1 91 ? -65.476 -12.550 32.515 1.00 53.09 91 SER A O 1
ATOM 687 N N . ALA A 1 92 ? -67.144 -12.300 31.123 1.00 48.50 92 ALA A N 1
ATOM 688 C CA . ALA A 1 92 ? -68.213 -11.306 30.956 1.00 48.50 92 ALA A CA 1
ATOM 689 C C . ALA A 1 92 ? -67.996 -10.007 31.762 1.00 48.50 92 ALA A C 1
ATOM 691 O O . ALA A 1 92 ? -67.729 -10.067 32.958 1.00 48.50 92 ALA A O 1
ATOM 692 N N . GLU A 1 93 ? -68.217 -8.874 31.079 1.00 47.28 93 GLU A N 1
ATOM 693 C CA . GLU A 1 93 ? -68.192 -7.482 31.567 1.00 47.28 93 GLU A CA 1
ATOM 694 C C . GLU A 1 93 ? -66.791 -6.907 31.864 1.00 47.28 93 GLU A C 1
ATOM 696 O O . GLU A 1 93 ? -65.937 -7.571 32.424 1.00 47.28 93 GLU A O 1
ATOM 701 N N . SER A 1 94 ? -66.438 -5.660 31.562 1.00 58.66 94 SER A N 1
ATOM 702 C CA . SER A 1 94 ? -67.197 -4.458 31.212 1.00 58.66 94 SER A CA 1
ATOM 703 C C . SER A 1 94 ? -66.161 -3.476 30.634 1.00 58.66 94 SER A C 1
ATOM 705 O O . SER A 1 94 ? -65.057 -3.367 31.159 1.00 58.66 94 SER A O 1
ATOM 707 N N . ASP A 1 95 ? -66.352 -2.993 29.412 1.00 58.66 95 ASP A N 1
ATOM 708 C CA . ASP A 1 95 ? -66.917 -1.670 29.110 1.00 58.66 95 ASP A CA 1
ATOM 709 C C . ASP A 1 95 ? -65.996 -0.468 29.401 1.00 58.66 95 ASP A C 1
ATOM 711 O O . ASP A 1 95 ? -65.411 -0.331 30.473 1.00 58.66 95 ASP A O 1
ATOM 715 N N . LYS A 1 96 ? -66.012 0.441 28.412 1.00 57.59 96 LYS A N 1
ATOM 716 C CA . LYS A 1 96 ? -65.563 1.847 28.379 1.00 57.59 96 LYS A CA 1
ATOM 717 C C . LYS A 1 96 ? -64.168 2.098 27.764 1.00 57.59 96 LYS A C 1
ATOM 719 O O . LYS A 1 96 ? -63.158 2.012 28.447 1.00 57.59 96 LYS A O 1
ATOM 724 N N . LYS A 1 97 ? -64.015 2.306 26.435 1.00 55.50 97 LYS A N 1
ATOM 725 C CA . LYS A 1 97 ? -64.430 3.466 25.575 1.00 55.50 97 LYS A CA 1
ATOM 726 C C . LYS A 1 97 ? -63.804 4.794 26.082 1.00 55.50 97 LYS A C 1
ATOM 728 O O . LYS A 1 97 ? -63.766 4.924 27.301 1.00 55.50 97 LYS A O 1
ATOM 733 N N . PRO A 1 98 ? -63.447 5.837 25.274 1.00 60.91 98 PRO A N 1
ATOM 734 C CA . PRO A 1 98 ? -63.633 6.090 23.822 1.00 60.91 98 PRO A CA 1
ATOM 735 C C . PRO A 1 98 ? -62.463 6.741 23.020 1.00 60.91 98 PRO A C 1
ATOM 737 O O . PRO A 1 98 ? -61.549 7.317 23.587 1.00 60.91 98 PRO A O 1
ATOM 740 N N . GLN A 1 99 ? -62.682 6.785 21.691 1.00 51.66 99 GLN A N 1
ATOM 741 C CA . GLN A 1 99 ? -62.504 7.891 20.710 1.00 51.66 99 GLN A CA 1
ATOM 742 C C . GLN A 1 99 ? -61.144 8.594 20.554 1.00 51.66 99 GLN A C 1
ATOM 744 O O . GLN A 1 99 ? -60.780 9.435 21.369 1.00 51.66 99 GLN A O 1
ATOM 749 N N . ALA A 1 100 ? -60.549 8.443 19.370 1.00 47.69 100 ALA A N 1
ATOM 750 C CA . ALA A 1 100 ? -60.709 9.398 18.264 1.00 47.69 100 ALA A CA 1
ATOM 751 C C . ALA A 1 100 ? -60.547 8.658 16.927 1.00 47.69 100 ALA A C 1
ATOM 753 O O . ALA A 1 100 ? -59.840 7.625 16.932 1.00 47.69 100 ALA A O 1
#

Foldseek 3Di:
DPPPPPVVVVVVVVVVCVVCPPVNVVVVCVVVVVVVVVVVVVVVVVVVVVVCVVVVCVPDPDDDDDDDDDDDDDPDDDDDDDDDDDDDDDDDDDDDDDDD